Protein AF-A0A365PEL5-F1 (afdb_monomer_lite)

Radius of gyration: 11.89 Å; chains: 1; bounding box: 27×20×32 Å

Secondary structure (DSSP, 8-state):
----EEEEEEE-TT---EEEEEEEGGGHHHHHHHHHHHT-

Structure (mmCIF, N/CA/C/O back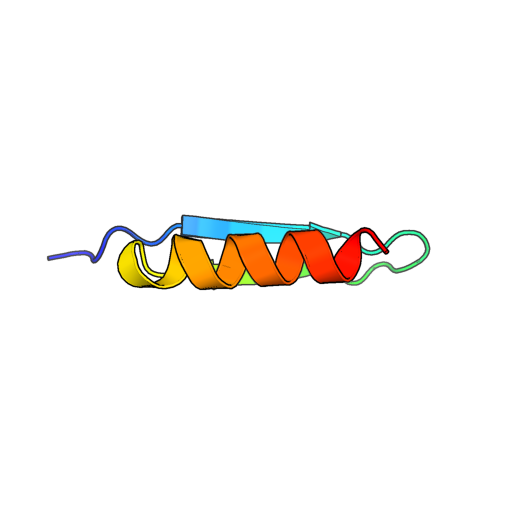bone):
data_AF-A0A365PEL5-F1
#
_entry.id   AF-A0A365PEL5-F1
#
loop_
_atom_site.group_PDB
_atom_site.id
_atom_site.type_symbol
_atom_site.label_atom_id
_atom_site.label_alt_id
_atom_site.label_comp_id
_atom_site.label_asym_id
_atom_site.label_entity_id
_atom_site.label_seq_id
_atom_site.pdbx_PDB_ins_code
_atom_site.Cartn_x
_atom_site.Cartn_y
_atom_site.Cartn_z
_atom_site.occupancy
_atom_site.B_iso_or_equiv
_atom_site.auth_seq_id
_atom_site.auth_comp_id
_atom_site.auth_asym_id
_atom_site.auth_atom_id
_atom_site.pdbx_PDB_model_num
ATOM 1 N N . THR A 1 1 ? -8.102 16.497 18.463 1.00 53.69 1 THR A N 1
ATOM 2 C CA . THR A 1 1 ? -7.642 15.101 18.630 1.00 53.69 1 THR A CA 1
ATOM 3 C C . THR A 1 1 ? -6.694 14.802 17.490 1.00 53.69 1 THR A C 1
ATOM 5 O O . THR A 1 1 ? -6.988 15.260 16.391 1.00 53.69 1 THR A O 1
ATOM 8 N N . PRO A 1 2 ? -5.529 14.171 17.710 1.00 56.53 2 PRO A N 1
ATOM 9 C CA . PRO A 1 2 ? -4.672 13.803 16.593 1.00 56.53 2 PRO A CA 1
ATOM 10 C C . PRO A 1 2 ? -5.467 12.790 15.776 1.00 56.53 2 PRO A C 1
ATOM 12 O O . PRO A 1 2 ? -5.855 11.748 16.293 1.00 56.53 2 PRO A O 1
ATOM 15 N N . THR A 1 3 ? -5.839 13.156 14.555 1.00 70.19 3 THR A N 1
ATOM 16 C CA . THR A 1 3 ? -6.522 12.227 13.666 1.00 70.19 3 THR A CA 1
ATOM 17 C C . THR A 1 3 ? -5.564 11.074 13.426 1.00 70.19 3 THR A C 1
ATOM 19 O O . THR A 1 3 ? -4.449 11.307 12.958 1.00 70.19 3 THR A O 1
ATOM 22 N N . ASP A 1 4 ? -5.954 9.858 13.798 1.00 77.12 4 ASP A N 1
ATOM 23 C CA . ASP A 1 4 ? -5.148 8.673 13.532 1.00 77.12 4 ASP A CA 1
ATOM 24 C C . ASP A 1 4 ? -4.970 8.552 12.012 1.00 77.12 4 ASP A C 1
ATOM 26 O O . ASP A 1 4 ? -5.915 8.296 11.265 1.00 77.12 4 ASP A O 1
ATOM 30 N N . MET A 1 5 ? -3.761 8.852 11.537 1.00 82.38 5 MET A N 1
ATOM 31 C CA . MET A 1 5 ? -3.395 8.817 10.123 1.00 82.38 5 MET A CA 1
ATOM 32 C C . MET A 1 5 ? -2.477 7.630 9.874 1.00 82.38 5 MET A C 1
ATOM 34 O O . MET A 1 5 ? -1.454 7.469 10.546 1.00 82.38 5 MET A O 1
ATOM 38 N N . LEU A 1 6 ? -2.798 6.844 8.852 1.00 83.56 6 LEU A N 1
ATOM 39 C CA . LEU A 1 6 ? -1.941 5.778 8.365 1.00 83.56 6 LEU A CA 1
ATOM 40 C C . LEU A 1 6 ? -0.820 6.393 7.519 1.00 83.56 6 LEU A C 1
ATOM 42 O O . LEU A 1 6 ? -1.076 7.119 6.557 1.00 83.56 6 LEU A O 1
ATOM 46 N N . LYS A 1 7 ? 0.435 6.102 7.861 1.00 84.19 7 LYS A N 1
ATOM 47 C CA . LYS A 1 7 ? 1.573 6.416 6.989 1.00 84.19 7 LYS A CA 1
ATOM 48 C C . LYS A 1 7 ? 1.829 5.232 6.068 1.00 84.19 7 LYS A C 1
ATOM 50 O O . LYS A 1 7 ? 2.024 4.119 6.545 1.00 84.19 7 LYS A O 1
ATOM 55 N N . VAL A 1 8 ? 1.860 5.493 4.769 1.00 82.88 8 VAL A N 1
ATOM 56 C CA . VAL A 1 8 ? 2.181 4.509 3.733 1.00 82.88 8 VAL A CA 1
ATOM 57 C C . VAL A 1 8 ? 3.437 4.981 3.024 1.00 82.88 8 VAL A C 1
ATOM 59 O O . VAL A 1 8 ? 3.509 6.132 2.598 1.00 82.88 8 VAL A O 1
ATOM 62 N N . GLN A 1 9 ? 4.426 4.106 2.902 1.00 85.25 9 GLN A N 1
ATOM 63 C CA . GLN A 1 9 ? 5.649 4.380 2.158 1.00 85.25 9 GLN A CA 1
ATOM 64 C C . GLN A 1 9 ? 5.663 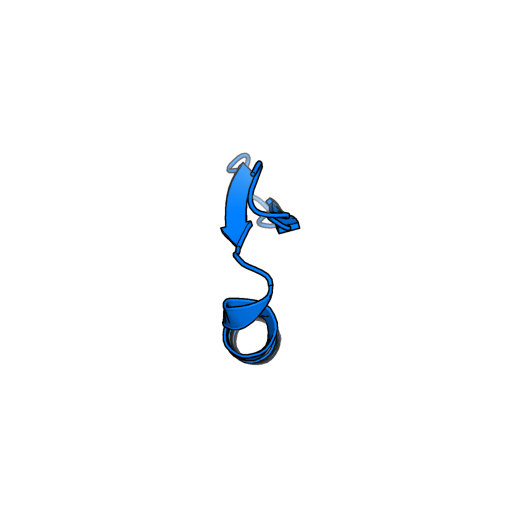3.489 0.924 1.00 85.25 9 GLN A C 1
ATOM 66 O O . GLN A 1 9 ? 5.551 2.269 1.038 1.00 85.25 9 GLN A O 1
ATOM 71 N N . ILE A 1 10 ? 5.760 4.108 -0.249 1.00 83.06 10 ILE A N 1
ATOM 72 C CA . ILE A 1 10 ? 5.836 3.409 -1.529 1.00 83.06 10 ILE A CA 1
ATOM 73 C C . ILE A 1 10 ? 7.264 3.544 -2.042 1.00 83.06 10 ILE A C 1
ATOM 75 O O . ILE A 1 10 ? 7.774 4.656 -2.211 1.00 83.06 10 ILE A O 1
ATOM 79 N N . THR A 1 11 ? 7.896 2.403 -2.290 1.00 84.12 11 THR A N 1
ATOM 80 C CA . THR A 1 11 ? 9.201 2.305 -2.938 1.00 84.12 11 THR A CA 1
ATOM 81 C C . THR A 1 11 ? 9.005 1.827 -4.368 1.00 84.12 11 THR A C 1
ATOM 83 O O . THR A 1 11 ? 8.350 0.819 -4.629 1.00 84.12 11 THR A O 1
ATOM 86 N N . LEU A 1 12 ? 9.553 2.580 -5.316 1.00 81.38 12 LEU A N 1
ATOM 87 C CA . LEU A 1 12 ? 9.512 2.221 -6.728 1.00 81.38 12 LEU A CA 1
ATOM 88 C C . LEU A 1 12 ? 10.780 1.429 -7.073 1.00 81.38 12 LEU A C 1
ATOM 90 O O . LEU A 1 12 ? 11.882 1.945 -6.864 1.00 81.38 12 LEU A O 1
ATOM 94 N N . PRO A 1 13 ? 10.673 0.202 -7.612 1.00 78.56 13 PRO A N 1
ATOM 95 C CA . PRO A 1 13 ? 11.851 -0.536 -8.043 1.00 78.56 13 PRO A CA 1
ATOM 96 C C . PRO A 1 13 ? 12.601 0.258 -9.120 1.00 78.56 13 PRO A C 1
ATOM 98 O O . PRO A 1 13 ? 12.001 0.932 -9.955 1.00 78.56 13 PRO A O 1
ATOM 101 N N . HIS A 1 14 ? 13.933 0.201 -9.070 1.00 81.25 14 HIS A N 1
ATOM 102 C CA . HIS A 1 14 ? 14.849 0.953 -9.944 1.00 81.25 14 HIS A CA 1
ATOM 103 C C . HIS A 1 14 ? 14.804 2.485 -9.802 1.00 81.25 14 HIS A C 1
ATOM 105 O O . HIS A 1 14 ? 15.530 3.184 -10.509 1.00 81.25 14 HIS A O 1
ATOM 111 N N . SER A 1 15 ? 14.030 3.013 -8.853 1.00 77.25 15 SER A N 1
ATOM 112 C CA . SER A 1 15 ? 14.016 4.427 -8.497 1.00 77.25 15 SER A CA 1
ATOM 113 C C . SER A 1 15 ? 14.526 4.614 -7.071 1.00 77.25 15 SER A C 1
ATOM 115 O O . SER A 1 15 ? 14.275 3.801 -6.188 1.00 77.25 15 SER A O 1
ATOM 117 N N . LYS A 1 16 ? 15.238 5.716 -6.827 1.00 78.94 16 LYS A N 1
ATOM 118 C CA . LYS A 1 16 ? 15.565 6.159 -5.459 1.00 78.94 16 LYS A CA 1
ATOM 119 C C . LYS A 1 16 ? 14.429 6.976 -4.834 1.00 78.94 16 LYS A C 1
ATOM 121 O O . LYS A 1 16 ? 14.592 7.506 -3.741 1.00 78.94 16 LYS A O 1
ATOM 126 N N . ALA A 1 17 ? 13.317 7.139 -5.553 1.00 78.31 17 ALA A N 1
ATOM 127 C CA . ALA A 1 17 ? 12.168 7.878 -5.068 1.00 78.31 17 ALA A CA 1
ATOM 128 C C . ALA A 1 17 ? 11.427 7.055 -4.013 1.00 78.31 17 ALA A C 1
ATOM 130 O O . ALA A 1 17 ? 10.888 5.984 -4.295 1.00 78.31 17 ALA A O 1
ATOM 131 N N . GLU A 1 18 ? 11.378 7.604 -2.807 1.00 79.31 18 GLU A 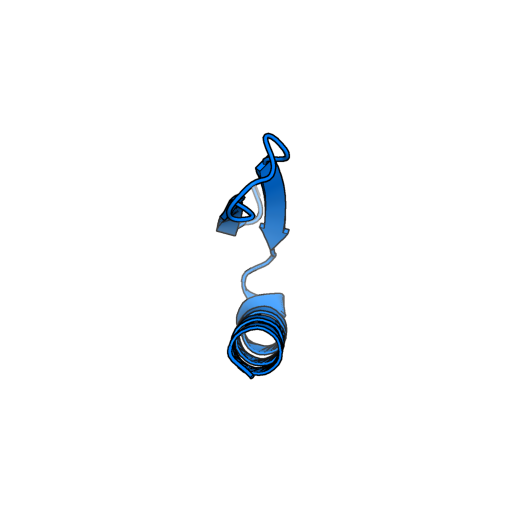N 1
ATOM 132 C CA . GLU A 1 18 ? 10.484 7.155 -1.753 1.00 79.31 18 GLU A CA 1
ATOM 133 C C . GLU A 1 18 ? 9.304 8.116 -1.685 1.00 79.31 18 GLU A C 1
ATOM 135 O O . GLU A 1 18 ? 9.478 9.326 -1.512 1.00 79.31 18 GLU A O 1
ATOM 140 N N . ILE A 1 19 ? 8.094 7.582 -1.833 1.00 82.69 19 ILE A N 1
ATOM 141 C CA . ILE A 1 19 ? 6.872 8.377 -1.757 1.00 82.69 19 ILE A CA 1
ATOM 142 C C . ILE A 1 19 ? 6.217 8.087 -0.410 1.00 82.69 19 ILE A C 1
ATOM 144 O O . ILE A 1 19 ? 5.689 7.000 -0.176 1.00 82.69 19 ILE A O 1
ATOM 148 N N . GLY A 1 20 ? 6.269 9.069 0.489 1.00 81.06 20 GLY A N 1
ATOM 149 C CA . GLY A 1 20 ? 5.548 9.038 1.756 1.00 81.06 20 GLY A CA 1
ATOM 150 C C . GLY A 1 20 ? 4.147 9.620 1.596 1.00 81.06 20 GLY A C 1
ATOM 151 O O . GLY A 1 20 ? 4.000 10.815 1.343 1.00 81.06 20 GLY A O 1
ATOM 152 N N . LEU A 1 21 ? 3.118 8.799 1.789 1.00 83.44 21 LEU A N 1
ATOM 153 C CA . LEU A 1 21 ? 1.717 9.213 1.787 1.00 83.44 21 LEU A CA 1
ATOM 154 C C . LEU A 1 21 ? 1.139 9.128 3.203 1.00 83.44 21 LEU A C 1
ATOM 156 O O . LEU A 1 21 ? 1.468 8.226 3.976 1.00 83.44 21 LEU A O 1
ATOM 160 N N . LYS A 1 22 ? 0.255 10.066 3.547 1.00 86.44 22 LYS A N 1
ATOM 161 C CA . LYS A 1 22 ? -0.523 10.031 4.790 1.00 86.44 22 LYS A CA 1
ATOM 162 C C . LYS A 1 22 ? -1.992 9.905 4.423 1.00 86.44 22 LYS A C 1
ATOM 164 O O . LYS A 1 22 ? -2.515 10.790 3.758 1.00 86.44 22 LYS A O 1
ATOM 169 N N . TRP A 1 23 ? -2.621 8.834 4.872 1.00 83.94 23 TRP A N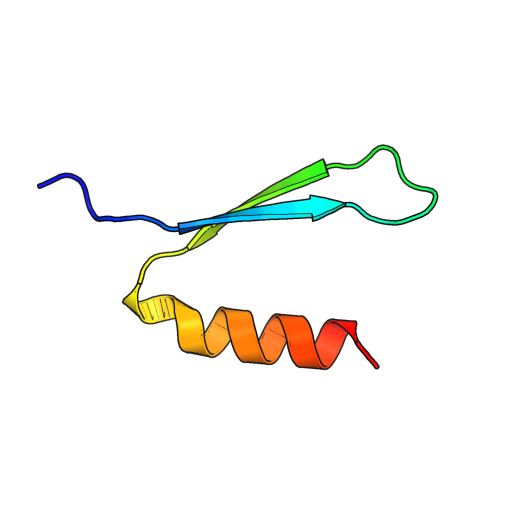 1
ATOM 170 C CA . TRP A 1 23 ? -4.016 8.521 4.592 1.00 83.94 23 TRP A CA 1
ATOM 171 C C . TRP A 1 23 ? -4.822 8.608 5.881 1.00 83.94 23 TRP A C 1
ATOM 173 O O . TRP A 1 23 ? -4.376 8.155 6.940 1.00 83.94 23 TRP A O 1
ATOM 183 N N . GLN A 1 24 ? -6.007 9.198 5.812 1.00 85.94 24 GLN A N 1
ATOM 184 C C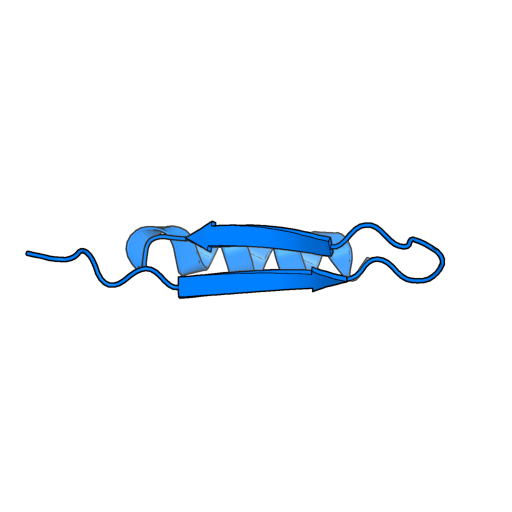A . GLN A 1 24 ? -6.984 9.104 6.891 1.00 85.94 24 GLN A CA 1
ATOM 185 C C . GLN A 1 24 ? -7.584 7.689 6.906 1.00 85.94 24 GLN A C 1
ATOM 187 O O . GLN A 1 24 ? -7.662 7.021 5.874 1.00 85.94 24 GLN A O 1
ATOM 192 N N . VAL A 1 25 ? -8.082 7.236 8.060 1.00 80.94 25 VAL A N 1
ATOM 193 C CA . VAL A 1 25 ? -8.767 5.930 8.164 1.00 80.94 25 VAL A CA 1
ATOM 194 C C . VAL A 1 25 ? -9.970 5.840 7.214 1.00 80.94 25 VAL A C 1
ATOM 196 O O . VAL A 1 25 ? -10.207 4.795 6.613 1.00 80.94 25 VAL A O 1
ATOM 199 N N . SER A 1 26 ? -10.685 6.949 7.007 1.00 85.44 26 SER A N 1
ATOM 200 C CA . SER A 1 26 ? -11.802 7.038 6.056 1.00 85.44 26 SER A CA 1
ATOM 201 C C . SER A 1 26 ? -11.395 6.822 4.596 1.00 85.44 26 SER A C 1
ATOM 203 O O . SER A 1 26 ? -12.247 6.527 3.765 1.00 85.44 26 SER A O 1
ATOM 205 N N . GLU A 1 27 ? -10.110 6.958 4.274 1.00 85.94 27 GLU A N 1
ATOM 206 C CA . GLU A 1 27 ? -9.579 6.867 2.913 1.00 85.94 27 GLU A CA 1
ATOM 207 C C . GLU A 1 27 ? -8.906 5.507 2.631 1.00 85.94 27 GLU A C 1
ATOM 209 O O . GLU A 1 27 ? -8.490 5.249 1.502 1.00 85.94 27 GLU A O 1
ATOM 214 N N . ILE A 1 28 ? -8.846 4.597 3.617 1.00 85.38 28 ILE A N 1
ATOM 215 C CA . ILE A 1 28 ? -8.315 3.229 3.448 1.00 85.38 28 ILE A CA 1
ATOM 216 C C . ILE A 1 28 ? -8.965 2.473 2.271 1.00 85.38 28 ILE A C 1
ATOM 218 O O . ILE A 1 28 ? -8.231 1.807 1.538 1.00 85.38 28 ILE A O 1
ATOM 222 N N . PRO A 1 29 ? -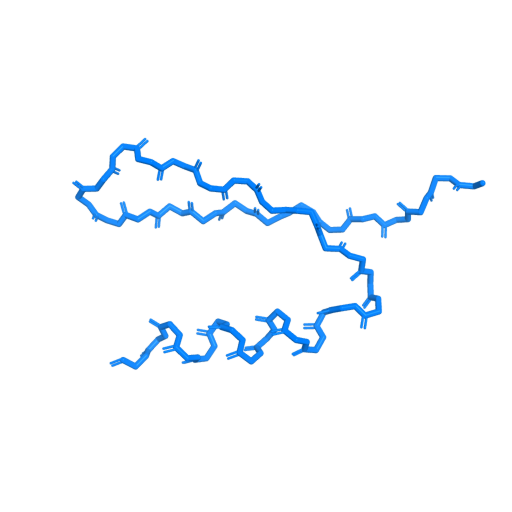10.289 2.567 2.020 1.00 88.12 29 PRO A N 1
ATOM 223 C CA . PRO A 1 29 ? -10.889 1.913 0.858 1.00 88.12 29 PRO A CA 1
ATOM 224 C C . PRO A 1 29 ? -10.295 2.401 -0.471 1.00 88.12 29 PRO A C 1
ATOM 226 O O . PRO A 1 29 ? -10.020 1.594 -1.353 1.00 88.12 29 PRO A O 1
ATOM 229 N N . ALA A 1 30 ? -10.028 3.704 -0.596 1.00 87.44 30 ALA A N 1
ATOM 230 C CA . ALA A 1 30 ? -9.419 4.277 -1.795 1.00 87.44 30 ALA A CA 1
ATOM 231 C C . ALA A 1 30 ? -7.942 3.869 -1.944 1.00 87.44 30 ALA A C 1
ATOM 233 O O . ALA A 1 30 ? -7.493 3.589 -3.055 1.00 87.44 30 ALA A O 1
ATOM 234 N N . LEU A 1 31 ? -7.203 3.752 -0.833 1.00 87.31 31 LEU A N 1
ATOM 235 C CA . LEU A 1 31 ? -5.846 3.196 -0.836 1.00 87.31 31 LEU A CA 1
ATOM 236 C C . LEU A 1 31 ? -5.825 1.744 -1.343 1.00 87.31 31 LEU A C 1
ATOM 238 O O . LEU A 1 31 ? -4.942 1.382 -2.118 1.00 87.31 31 LEU A O 1
ATOM 242 N N . ALA A 1 32 ? -6.788 0.912 -0.938 1.00 88.19 32 ALA A N 1
ATOM 243 C CA . ALA A 1 32 ? -6.868 -0.477 -1.391 1.00 88.19 32 ALA A CA 1
ATOM 244 C C . ALA A 1 32 ? -7.095 -0.579 -2.910 1.00 88.19 32 ALA A C 1
ATOM 246 O O . ALA A 1 32 ? -6.459 -1.400 -3.570 1.00 88.19 32 ALA A O 1
ATOM 247 N N . GLU A 1 33 ? -7.954 0.274 -3.472 1.00 91.94 33 GLU A N 1
ATOM 248 C CA . GLU A 1 33 ? -8.178 0.337 -4.922 1.00 91.94 33 GLU A CA 1
ATOM 249 C C . GLU A 1 33 ? -6.930 0.816 -5.678 1.00 91.94 33 GLU A C 1
ATOM 251 O O . GLU A 1 33 ? -6.573 0.236 -6.704 1.00 91.94 33 GLU A O 1
ATOM 256 N N . LEU A 1 34 ? -6.203 1.800 -5.136 1.00 86.94 34 LEU A N 1
ATOM 257 C CA . LEU A 1 34 ? -4.928 2.248 -5.703 1.00 86.94 34 LEU A CA 1
ATOM 258 C C . LEU A 1 34 ? -3.891 1.115 -5.743 1.00 86.94 34 LEU A C 1
ATOM 260 O O . LEU A 1 34 ? -3.234 0.922 -6.764 1.00 86.94 34 LEU A O 1
ATOM 264 N N . LEU A 1 35 ? -3.747 0.356 -4.651 1.00 85.88 35 LEU A N 1
ATOM 265 C CA . LEU A 1 35 ? -2.799 -0.762 -4.586 1.00 85.88 35 LEU A CA 1
ATOM 266 C C . LEU A 1 35 ? -3.157 -1.881 -5.572 1.00 85.88 35 LEU A C 1
ATOM 268 O O . LEU A 1 35 ? -2.257 -2.459 -6.176 1.00 85.88 35 LEU A O 1
ATOM 272 N N . LYS A 1 36 ? -4.451 -2.162 -5.780 1.00 90.12 36 LYS A N 1
ATOM 273 C CA . LYS A 1 36 ? -4.899 -3.115 -6.810 1.00 90.12 36 LYS A CA 1
ATOM 274 C C . LYS A 1 36 ? -4.534 -2.639 -8.216 1.00 90.12 36 LYS A C 1
ATOM 276 O O . LYS A 1 36 ? -4.027 -3.433 -9.002 1.00 90.12 36 LYS A O 1
ATOM 281 N N . ALA A 1 37 ? -4.758 -1.359 -8.517 1.00 88.62 37 ALA A N 1
ATOM 282 C CA . ALA A 1 37 ? -4.429 -0.786 -9.820 1.00 88.62 37 ALA A CA 1
ATOM 283 C C . ALA A 1 37 ? -2.917 -0.808 -10.103 1.00 88.62 37 ALA A C 1
ATOM 285 O O . ALA A 1 37 ? -2.516 -1.041 -11.236 1.00 88.62 37 ALA A O 1
ATOM 286 N N . LEU A 1 38 ? -2.080 -0.609 -9.078 1.00 82.50 38 LEU A N 1
ATOM 287 C CA . LEU A 1 38 ? -0.619 -0.668 -9.211 1.00 82.50 38 LEU A CA 1
ATOM 288 C C . LEU A 1 38 ? -0.070 -2.087 -9.426 1.00 82.50 38 LEU A C 1
ATOM 290 O O . LEU A 1 38 ? 1.063 -2.234 -9.874 1.00 82.50 38 LEU A O 1
ATOM 294 N N . ALA A 1 39 ? -0.830 -3.116 -9.048 1.00 78.75 39 ALA A N 1
ATOM 295 C CA . ALA A 1 39 ? -0.428 -4.517 -9.157 1.00 78.75 39 ALA A CA 1
ATOM 296 C C . ALA A 1 39 ? -0.754 -5.154 -10.524 1.00 78.75 39 ALA A C 1
ATOM 298 O O . ALA A 1 39 ? -0.519 -6.351 -10.695 1.00 78.75 39 ALA A O 1
ATOM 299 N N . THR A 1 40 ? -1.314 -4.382 -11.463 1.00 64.56 40 THR A N 1
ATOM 300 C CA . THR A 1 40 ? -1.610 -4.805 -12.845 1.00 64.56 40 THR A CA 1
ATOM 301 C C . THR A 1 40 ? -0.526 -4.303 -13.789 1.00 64.56 40 THR A C 1
ATOM 303 O O . THR A 1 40 ? -0.153 -5.067 -14.706 1.00 64.56 40 THR A O 1
#

Sequence (40 aa):
TPTDMLKVQITLPHSKAEIGLKWQVSEIPALAELLKALAT

pLDDT: mean 81.49, std 7.86, range [53.69, 91.94]

Foldseek 3Di:
DPQDWDWDWDDDPPDPDIDIDTHGPVCVVVVVVVVVVVVD

Organism: Acinetobacter junii (NCBI:txid40215)